Protein AF-A0A7S3HD96-F1 (afdb_monomer_lite)

Foldseek 3Di:
DFKDFAPAQKKKKAFQDWDFPAWWKWWWAFAQDQGQQETDDTDDDDHGDIDMDGSRTIIDIDDTPDTDTDIDMDGHYDPVVCPDCCNVPNHHAAHQDDGDLRSDGLQADQANVVRDDQPPPSCVSHRVHCPPPPPRYHPPDDGSDPDDDPDD

InterPro domains:
  IPR005123 Oxoglutarate/iron-dependent dioxygenase domain [PS51471] (1-78)

Sequence (152 aa):
MDMHTDDSDVTFNLCLGLEFTSAGLQFCGHMGAPNHRKHTLTYQHVKGSCVVHLGRKRHGADDISSGERLNLILWNHSSAYRQSDECTDPEYVAEEGPPDSVCVSYTHDRDYGHFKDYPKGKEHFRGRGWCPRRSFEYAEFKPDCDKEQPPV

Structure (mmCIF, N/CA/C/O backbone):
data_AF-A0A7S3HD96-F1
#
_entry.id   AF-A0A7S3HD96-F1
#
loop_
_atom_site.group_PDB
_atom_site.id
_atom_site.type_symbol
_atom_site.label_atom_id
_atom_site.label_alt_id
_atom_site.label_comp_id
_atom_site.label_asym_id
_atom_site.label_entity_id
_atom_site.label_seq_id
_atom_site.pdbx_PDB_ins_code
_atom_site.Cartn_x
_atom_site.Cartn_y
_atom_site.Cartn_z
_atom_site.occupancy
_atom_site.B_iso_or_equiv
_atom_site.auth_seq_id
_atom_site.auth_comp_id
_atom_site.auth_asym_id
_atom_site.auth_atom_id
_atom_site.pdbx_PDB_model_num
ATOM 1 N N . MET A 1 1 ? -4.187 7.690 4.812 1.00 87.00 1 MET A N 1
ATOM 2 C CA . MET A 1 1 ? -2.734 7.360 4.831 1.00 87.00 1 MET A CA 1
ATOM 3 C C . MET A 1 1 ? -2.348 6.974 3.419 1.00 87.00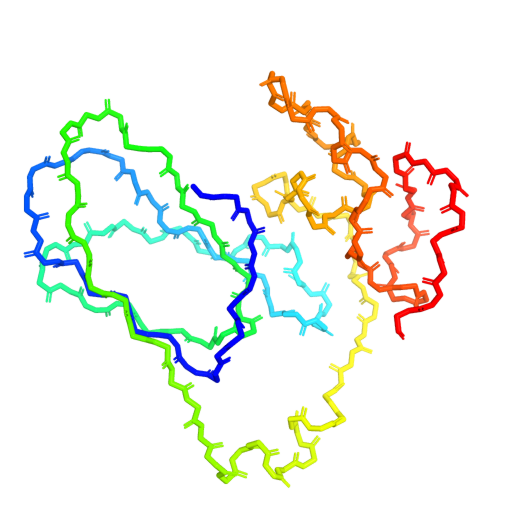 1 MET A C 1
ATOM 5 O O . MET A 1 1 ? -3.098 6.213 2.821 1.00 87.00 1 MET A O 1
ATOM 9 N N . ASP A 1 2 ? -1.258 7.528 2.885 1.00 95.12 2 ASP A N 1
ATOM 10 C CA . ASP A 1 2 ? -0.865 7.298 1.486 1.00 95.12 2 ASP A CA 1
ATOM 11 C C . ASP A 1 2 ? -0.509 5.824 1.215 1.00 95.12 2 ASP A C 1
ATOM 13 O O . ASP A 1 2 ? -0.237 5.072 2.153 1.00 95.12 2 ASP A O 1
ATOM 17 N N . MET A 1 3 ? -0.521 5.404 -0.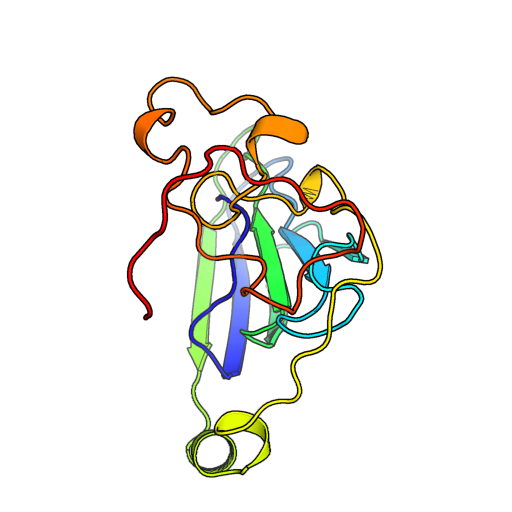051 1.00 97.69 3 MET A N 1
ATOM 18 C CA . MET A 1 3 ? -0.172 4.037 -0.448 1.00 97.69 3 MET A CA 1
ATOM 19 C C . MET A 1 3 ? 1.278 3.690 -0.076 1.00 97.69 3 MET A C 1
ATOM 21 O O . MET A 1 3 ? 2.212 4.440 -0.361 1.00 97.69 3 MET A O 1
ATOM 25 N N . HIS A 1 4 ? 1.483 2.545 0.566 1.00 97.81 4 HIS A N 1
ATOM 26 C CA . HIS A 1 4 ? 2.793 2.105 1.047 1.00 97.81 4 HIS A CA 1
ATOM 27 C C . HIS A 1 4 ? 2.830 0.589 1.265 1.00 97.81 4 HIS A C 1
ATOM 29 O O . HIS A 1 4 ? 1.848 -0.120 1.060 1.00 97.81 4 HIS A O 1
ATOM 35 N N . THR A 1 5 ? 3.989 0.094 1.674 1.00 97.44 5 THR A N 1
ATOM 36 C CA . THR A 1 5 ? 4.189 -1.243 2.241 1.00 97.44 5 THR A CA 1
ATOM 37 C C . THR A 1 5 ? 4.795 -1.082 3.623 1.00 97.44 5 THR A C 1
ATOM 39 O O . THR A 1 5 ? 5.506 -0.104 3.865 1.00 97.44 5 THR A O 1
ATOM 42 N N . ASP A 1 6 ? 4.563 -2.042 4.505 1.00 97.38 6 ASP A N 1
ATOM 43 C CA . ASP A 1 6 ? 5.202 -2.045 5.816 1.00 97.38 6 ASP A CA 1
ATOM 44 C C . ASP A 1 6 ? 6.606 -2.650 5.734 1.00 97.38 6 ASP A C 1
ATOM 46 O O . ASP A 1 6 ? 6.834 -3.605 4.987 1.00 97.38 6 ASP A O 1
ATOM 50 N N . ASP A 1 7 ? 7.527 -2.172 6.574 1.00 95.19 7 ASP A N 1
ATOM 51 C CA . ASP A 1 7 ? 8.723 -2.944 6.937 1.00 95.19 7 ASP A CA 1
ATOM 52 C C . ASP A 1 7 ? 8.354 -3.973 8.016 1.00 95.19 7 ASP A C 1
ATOM 54 O O . ASP A 1 7 ? 8.703 -3.872 9.195 1.00 95.19 7 ASP A O 1
ATOM 58 N N . SER A 1 8 ? 7.564 -4.959 7.608 1.00 97.56 8 SER A N 1
ATOM 59 C CA . SER A 1 8 ? 7.158 -6.091 8.428 1.00 97.56 8 SER A CA 1
ATOM 60 C C . SER A 1 8 ? 7.086 -7.349 7.573 1.00 97.56 8 SER A C 1
ATOM 62 O O . SER A 1 8 ? 6.995 -7.286 6.345 1.00 97.56 8 SER A O 1
ATOM 64 N N . ASP A 1 9 ? 7.105 -8.509 8.217 1.00 97.62 9 ASP A N 1
ATOM 65 C CA . ASP A 1 9 ? 6.840 -9.760 7.509 1.00 97.62 9 ASP A CA 1
ATOM 66 C C . ASP A 1 9 ? 5.326 -10.003 7.507 1.00 97.62 9 ASP A C 1
ATOM 68 O O . ASP A 1 9 ? 4.725 -10.287 6.469 1.00 97.62 9 ASP A O 1
ATOM 72 N N . VAL A 1 10 ? 4.691 -9.773 8.663 1.00 98.06 10 VAL A N 1
ATOM 73 C CA . VAL A 1 10 ? 3.236 -9.801 8.844 1.00 98.06 10 VAL A CA 1
ATOM 74 C C . VAL A 1 10 ? 2.784 -8.595 9.668 1.00 98.06 10 VAL A C 1
ATOM 76 O O . VAL A 1 10 ? 3.331 -8.310 10.739 1.00 98.06 10 VAL A O 1
ATOM 79 N N . THR A 1 11 ? 1.733 -7.932 9.199 1.00 98.62 11 THR A N 1
ATOM 80 C CA . THR A 1 11 ? 1.031 -6.858 9.902 1.00 98.62 11 THR A CA 1
ATOM 81 C C . THR A 1 11 ? -0.338 -7.343 10.361 1.00 98.62 11 THR A C 1
ATOM 83 O O . THR A 1 11 ? -1.094 -7.952 9.601 1.00 98.62 11 THR A O 1
ATOM 86 N N . PHE A 1 12 ? -0.662 -7.046 11.617 1.00 98.62 12 PHE A N 1
ATOM 87 C CA . PHE A 1 12 ? -1.981 -7.240 12.208 1.00 98.62 12 PHE A CA 1
ATOM 88 C C . PHE A 1 12 ? -2.599 -5.867 12.443 1.00 98.62 12 PHE A C 1
ATOM 90 O O . PHE A 1 12 ? -2.010 -5.041 13.135 1.00 98.62 12 PHE A O 1
ATOM 97 N N . ASN A 1 13 ? -3.785 -5.626 11.896 1.00 98.00 13 ASN A N 1
ATOM 98 C CA . ASN A 1 13 ? -4.509 -4.368 12.020 1.00 98.00 13 ASN A CA 1
ATOM 99 C C . ASN A 1 13 ? -5.893 -4.637 12.622 1.00 98.00 13 ASN A C 1
ATOM 101 O O . ASN A 1 13 ? -6.817 -5.081 11.936 1.00 98.00 13 ASN A O 1
ATOM 105 N N . LEU A 1 14 ? -6.011 -4.408 13.928 1.00 98.12 14 LEU A N 1
ATOM 106 C CA . LEU A 1 14 ? -7.209 -4.680 14.712 1.00 98.12 14 LEU A CA 1
ATOM 107 C C . LEU A 1 14 ? -8.043 -3.411 14.828 1.00 98.12 14 LEU A C 1
ATOM 109 O O . LEU A 1 14 ? -7.560 -2.407 15.345 1.00 98.12 14 LEU A O 1
ATOM 113 N N . CYS A 1 15 ? -9.310 -3.465 14.426 1.00 97.62 15 CYS A N 1
ATOM 114 C CA . CYS A 1 15 ? -10.247 -2.375 14.672 1.00 97.62 15 CYS A CA 1
ATOM 115 C C . CYS A 1 15 ? -10.828 -2.503 16.084 1.00 97.62 15 CYS A C 1
ATOM 117 O O . CYS A 1 15 ? -11.686 -3.350 16.332 1.00 97.62 15 CYS A O 1
ATOM 119 N N . LEU A 1 16 ? -10.355 -1.678 17.020 1.00 97.38 16 LEU A N 1
ATOM 120 C CA . LEU A 1 16 ? -10.765 -1.737 18.425 1.00 97.38 16 LEU A CA 1
ATOM 121 C C . LEU A 1 16 ? -12.145 -1.113 18.667 1.00 97.38 16 LEU A C 1
ATOM 123 O O . LEU A 1 16 ? -12.847 -1.552 19.574 1.00 97.38 16 LEU A O 1
ATOM 127 N N . GLY A 1 17 ? -12.556 -0.116 17.876 1.00 92.88 17 GLY A N 1
ATOM 128 C CA . GLY A 1 17 ? -13.884 0.483 18.017 1.00 92.88 17 GLY A CA 1
ATOM 129 C C . GLY A 1 17 ? -13.974 1.958 17.633 1.00 92.88 17 GLY A C 1
ATOM 130 O O . GLY A 1 17 ? -13.355 2.386 16.658 1.00 92.88 17 GLY A O 1
ATOM 131 N N . LEU A 1 18 ? -14.749 2.696 18.445 1.00 94.50 18 LEU A N 1
ATOM 132 C CA . LEU A 1 18 ? -15.298 4.045 18.206 1.00 94.50 18 LEU A CA 1
ATOM 133 C C . LEU A 1 18 ? -16.337 4.088 17.076 1.00 94.50 18 LEU A C 1
ATOM 135 O O . LEU A 1 18 ? -16.641 3.059 16.485 1.00 94.50 18 LEU A O 1
ATOM 139 N N . GLU A 1 19 ? -16.953 5.244 16.833 1.00 95.12 19 GLU A N 1
ATOM 140 C CA . GLU A 1 19 ? -17.938 5.433 15.763 1.00 95.12 19 GLU A CA 1
ATOM 141 C C . GLU A 1 19 ? -17.305 6.183 14.596 1.00 95.12 19 GLU A C 1
ATOM 143 O O . GLU A 1 19 ? -16.807 7.291 14.781 1.00 95.12 19 GLU A O 1
ATOM 148 N N . PHE A 1 20 ? -17.348 5.598 13.399 1.00 95.38 20 PHE A N 1
ATOM 149 C CA . PHE A 1 20 ? -16.789 6.196 12.190 1.00 95.38 20 PHE A CA 1
ATOM 150 C C . PHE A 1 20 ? -17.550 5.768 10.935 1.00 95.38 20 PHE A C 1
ATOM 152 O O . PHE A 1 20 ? -18.239 4.746 10.920 1.00 95.38 20 PHE A O 1
ATOM 159 N N . THR A 1 21 ? -17.392 6.544 9.865 1.00 93.25 21 THR A N 1
ATOM 160 C CA . THR A 1 21 ? -17.847 6.189 8.515 1.00 93.25 21 THR A CA 1
ATOM 161 C C . THR A 1 21 ? -16.697 6.267 7.513 1.00 93.25 21 THR A C 1
ATOM 163 O O . THR A 1 21 ? -15.721 6.994 7.723 1.00 93.25 21 THR A O 1
ATOM 166 N N . SER A 1 22 ? -16.817 5.520 6.413 1.00 89.94 22 SER A N 1
ATOM 167 C CA . SER A 1 22 ? -15.740 5.306 5.434 1.00 89.94 22 SER A CA 1
ATOM 168 C C . SER A 1 22 ? -14.517 4.625 6.071 1.00 89.94 22 SER A C 1
ATOM 170 O O . SER A 1 22 ? -14.689 3.686 6.849 1.00 89.94 22 SER A O 1
ATOM 172 N N . ALA A 1 23 ? -13.296 5.076 5.761 1.00 90.31 23 ALA A N 1
ATOM 173 C CA . ALA A 1 23 ? -12.048 4.500 6.263 1.00 90.31 23 ALA A CA 1
ATOM 174 C C . ALA A 1 23 ? -11.715 3.101 5.708 1.00 90.31 23 ALA A C 1
ATOM 176 O O . ALA A 1 23 ? -11.213 2.246 6.440 1.00 90.31 23 ALA A O 1
ATOM 177 N N . GLY A 1 24 ? -11.972 2.862 4.421 1.00 95.19 24 GLY A N 1
ATOM 178 C CA . GLY A 1 24 ? -11.586 1.630 3.737 1.00 95.19 24 GLY A CA 1
ATOM 179 C C . GLY A 1 24 ? -10.070 1.402 3.745 1.00 95.19 24 GLY A C 1
ATOM 180 O O . GLY A 1 24 ? -9.283 2.312 3.481 1.00 95.19 24 GLY A O 1
ATOM 181 N N . LEU A 1 25 ? -9.659 0.169 4.035 1.00 97.25 25 LEU A N 1
ATOM 182 C CA . LEU A 1 25 ? -8.288 -0.307 3.878 1.00 97.25 25 LEU A CA 1
ATOM 183 C C . LEU A 1 25 ? -8.140 -0.883 2.468 1.00 97.25 25 LEU A C 1
ATOM 185 O O . LEU A 1 25 ? -8.667 -1.957 2.167 1.00 97.25 25 LEU A O 1
ATOM 189 N N . GLN A 1 26 ? -7.476 -0.142 1.587 1.00 98.19 26 GLN A N 1
ATOM 190 C CA . GLN A 1 26 ? -7.244 -0.554 0.206 1.00 98.19 26 GLN A CA 1
ATOM 191 C C . GLN A 1 26 ? -5.991 -1.411 0.122 1.00 98.19 26 GLN A C 1
ATOM 193 O O . GLN A 1 26 ? -4.960 -1.052 0.679 1.00 98.19 26 GLN A O 1
ATOM 198 N N . PHE A 1 27 ? -6.068 -2.495 -0.635 1.00 98.50 27 PHE A N 1
ATOM 199 C CA . PHE A 1 27 ? -4.975 -3.413 -0.902 1.00 98.50 27 PHE A CA 1
ATOM 200 C C . PHE A 1 27 ? -4.698 -3.498 -2.397 1.00 98.50 27 PHE A C 1
ATOM 202 O O . PHE A 1 27 ? -5.603 -3.735 -3.203 1.00 98.50 27 PHE A O 1
ATOM 209 N N . CYS A 1 28 ? -3.423 -3.403 -2.744 1.00 98.50 28 CYS A N 1
ATOM 210 C CA . CYS A 1 28 ? -2.901 -3.597 -4.089 1.00 98.50 28 CYS A CA 1
ATOM 211 C C . CYS A 1 28 ? -2.034 -4.866 -4.146 1.00 98.50 28 CYS A C 1
ATOM 213 O O . CYS A 1 28 ? -2.045 -5.679 -3.216 1.00 98.50 28 CYS A O 1
ATOM 215 N N . GLY A 1 29 ? -1.320 -5.105 -5.243 1.00 97.88 29 GLY A N 1
ATOM 216 C CA . GLY A 1 29 ? -0.397 -6.232 -5.358 1.00 97.88 29 GLY A CA 1
ATOM 217 C C . GLY A 1 29 ? 0.746 -6.224 -4.337 1.00 97.88 29 GLY A C 1
ATOM 218 O O . GLY A 1 29 ? 0.894 -5.337 -3.491 1.00 97.88 29 GLY A O 1
ATOM 219 N N . HIS A 1 30 ? 1.559 -7.273 -4.399 1.00 95.88 30 HIS A N 1
ATOM 220 C CA . HIS A 1 30 ? 2.751 -7.391 -3.564 1.00 95.88 30 HIS A CA 1
ATOM 221 C C . HIS A 1 30 ? 3.921 -6.648 -4.204 1.00 95.88 30 HIS A C 1
ATOM 223 O O . HIS A 1 30 ? 4.056 -6.639 -5.427 1.00 95.88 30 HIS A O 1
ATOM 229 N N . MET A 1 31 ? 4.790 -6.055 -3.388 1.00 94.62 31 MET A N 1
ATOM 230 C CA . MET A 1 31 ? 6.023 -5.455 -3.894 1.00 94.62 31 MET A CA 1
ATOM 231 C C . MET A 1 31 ? 6.859 -6.488 -4.653 1.00 94.62 31 MET A C 1
ATOM 233 O O . MET A 1 31 ? 7.170 -7.549 -4.106 1.00 94.62 31 MET A O 1
ATOM 237 N N . GLY A 1 32 ? 7.234 -6.150 -5.888 1.00 93.12 32 GLY A N 1
ATOM 238 C CA . GLY A 1 32 ? 8.023 -7.004 -6.778 1.00 93.12 32 GLY A CA 1
ATOM 239 C C . GLY A 1 32 ? 7.207 -7.991 -7.613 1.00 93.12 32 GLY A C 1
ATOM 240 O O . GLY A 1 32 ? 7.792 -8.664 -8.449 1.00 93.12 32 GLY A O 1
ATOM 241 N N . ALA A 1 33 ? 5.885 -8.075 -7.434 1.00 96.38 33 ALA A N 1
ATOM 242 C CA . ALA A 1 33 ? 5.013 -8.888 -8.284 1.00 96.38 33 ALA A CA 1
ATOM 243 C C . ALA A 1 33 ? 4.558 -8.112 -9.540 1.00 96.38 33 ALA A C 1
ATOM 245 O O . ALA A 1 33 ? 4.458 -6.883 -9.478 1.00 96.38 33 ALA A O 1
ATOM 246 N N . PRO A 1 34 ? 4.161 -8.789 -10.640 1.00 97.19 34 PRO A N 1
ATOM 247 C CA . PRO A 1 34 ? 3.697 -8.112 -11.860 1.00 97.19 34 PRO A CA 1
ATOM 248 C C . PRO A 1 34 ? 2.516 -7.166 -11.616 1.00 97.19 34 PRO A C 1
ATOM 250 O O . PRO A 1 34 ? 2.398 -6.118 -12.244 1.00 97.19 34 PRO A O 1
ATOM 253 N N . ASN A 1 35 ? 1.657 -7.518 -10.658 1.00 97.38 35 ASN A N 1
ATOM 254 C CA . ASN A 1 35 ? 0.458 -6.771 -10.298 1.00 97.38 35 ASN A CA 1
ATOM 255 C C . ASN A 1 35 ? 0.666 -5.806 -9.113 1.00 97.38 35 ASN A C 1
ATOM 257 O O . ASN A 1 35 ? -0.316 -5.380 -8.506 1.00 97.38 35 ASN A O 1
ATOM 261 N N . HIS A 1 36 ? 1.912 -5.472 -8.747 1.00 97.00 36 HIS A N 1
ATOM 262 C CA . HIS A 1 36 ? 2.273 -4.693 -7.550 1.00 97.00 36 HIS A CA 1
ATOM 263 C C . HIS A 1 36 ? 1.378 -3.468 -7.299 1.00 97.00 36 HIS A C 1
ATOM 265 O O . HIS A 1 36 ? 0.910 -3.258 -6.177 1.00 97.00 36 HIS A O 1
ATOM 271 N N . ARG A 1 37 ? 1.089 -2.679 -8.339 1.00 97.88 37 ARG A N 1
ATOM 272 C CA . ARG A 1 37 ? 0.256 -1.468 -8.244 1.00 97.88 37 ARG A CA 1
ATOM 273 C C . ARG A 1 37 ? -1.128 -1.621 -8.881 1.00 97.88 37 ARG A C 1
ATOM 275 O O . ARG A 1 37 ? -1.722 -0.639 -9.318 1.00 97.88 37 ARG A O 1
ATOM 282 N N . LYS A 1 38 ? -1.657 -2.845 -8.902 1.00 98.44 38 LYS A N 1
ATOM 283 C CA . LYS A 1 38 ? -3.048 -3.150 -9.257 1.00 98.44 38 LYS A CA 1
ATOM 284 C C . LYS A 1 38 ? -3.892 -3.324 -8.009 1.00 98.44 38 LYS A C 1
ATOM 286 O O . LYS A 1 38 ? -3.457 -3.980 -7.061 1.00 98.44 38 LYS A O 1
ATOM 291 N N . HIS A 1 39 ? -5.080 -2.736 -7.999 1.00 98.44 39 HIS A N 1
ATOM 292 C CA . HIS A 1 39 ? -6.032 -2.852 -6.903 1.00 98.44 39 HIS A CA 1
ATOM 293 C C . HIS A 1 39 ? -6.547 -4.285 -6.817 1.00 98.44 39 HIS A C 1
ATOM 295 O O . HIS A 1 39 ? -6.786 -4.943 -7.825 1.00 98.44 39 HIS A O 1
ATOM 301 N N . THR A 1 40 ? -6.691 -4.785 -5.593 1.00 97.75 40 THR A N 1
ATOM 302 C CA . THR A 1 40 ? -7.140 -6.163 -5.352 1.00 97.75 40 THR A CA 1
ATOM 303 C C . THR A 1 40 ? -8.350 -6.230 -4.436 1.00 97.75 40 THR A C 1
ATOM 305 O O . THR A 1 40 ? -9.241 -7.045 -4.656 1.00 97.75 40 THR A O 1
ATOM 308 N N . LEU A 1 41 ? -8.398 -5.394 -3.398 1.00 97.56 41 LEU A N 1
ATOM 309 C CA . LEU A 1 41 ? -9.469 -5.416 -2.410 1.00 97.56 41 LEU A CA 1
ATOM 310 C C . LEU A 1 41 ? -9.557 -4.066 -1.706 1.00 97.56 41 LEU A C 1
ATOM 312 O O . LEU A 1 41 ? -8.538 -3.460 -1.396 1.00 97.56 41 LEU A O 1
ATOM 316 N N . THR A 1 42 ? -10.769 -3.634 -1.375 1.00 97.88 42 THR A N 1
ATOM 317 C CA . THR A 1 42 ? -10.984 -2.611 -0.347 1.00 97.88 42 THR A CA 1
ATOM 318 C C . THR A 1 42 ? -11.764 -3.246 0.791 1.00 97.88 42 THR A C 1
ATOM 320 O O . THR A 1 42 ? -12.909 -3.657 0.612 1.00 97.88 42 THR A O 1
ATOM 323 N N . TYR A 1 43 ? -11.134 -3.348 1.956 1.00 97.25 43 TYR A N 1
ATOM 324 C CA . TYR A 1 43 ? -11.751 -3.883 3.159 1.00 97.25 43 TYR A CA 1
ATOM 325 C C . TYR A 1 43 ? -12.355 -2.754 3.992 1.00 97.25 43 TYR A C 1
ATOM 327 O O . TYR A 1 43 ? -11.679 -1.779 4.316 1.00 97.25 43 TYR A O 1
ATOM 335 N N . GLN A 1 44 ? -13.622 -2.898 4.370 1.00 95.69 44 GLN A N 1
ATOM 336 C CA . GLN A 1 44 ? -14.271 -1.978 5.297 1.00 95.69 44 GLN A CA 1
ATOM 337 C C . GLN A 1 44 ? -14.049 -2.459 6.727 1.00 95.69 44 GLN A C 1
ATOM 339 O O . GLN A 1 44 ? -14.362 -3.605 7.048 1.00 95.69 44 GLN A O 1
ATOM 344 N N . HIS A 1 45 ? -13.497 -1.595 7.581 1.00 95.19 45 HIS A N 1
ATOM 345 C CA . HIS A 1 45 ? -13.188 -1.974 8.955 1.00 95.19 45 HIS A CA 1
ATOM 346 C C . HIS A 1 45 ? -14.441 -2.363 9.737 1.00 95.19 45 HIS A C 1
ATOM 348 O O . HIS A 1 45 ? -15.411 -1.610 9.812 1.00 95.19 45 HIS A O 1
ATOM 354 N N . VAL A 1 46 ? -14.370 -3.526 10.381 1.00 94.94 46 VAL A N 1
ATOM 355 C CA . VAL A 1 46 ? -15.399 -4.030 11.289 1.00 94.94 46 VAL A CA 1
ATOM 356 C C . VAL A 1 46 ? -14.834 -4.049 12.705 1.00 94.94 46 VAL A C 1
ATOM 358 O O . VAL A 1 46 ? -13.776 -4.633 12.948 1.00 94.94 4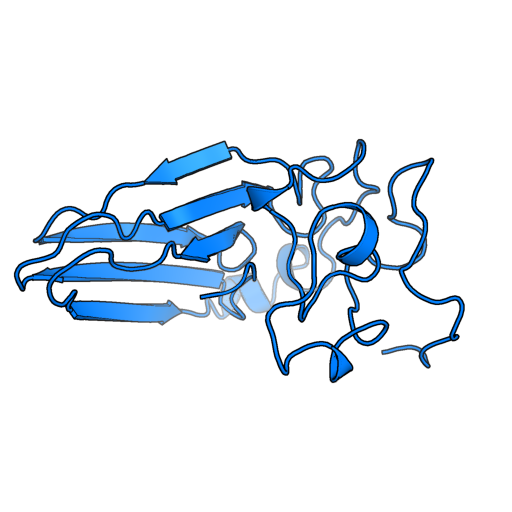6 VAL A O 1
ATOM 361 N N . LYS A 1 47 ? -15.537 -3.421 13.652 1.00 95.25 47 LYS A N 1
ATOM 362 C CA . LYS A 1 47 ? -15.137 -3.391 15.069 1.00 95.25 47 LYS A CA 1
ATOM 363 C C . LYS A 1 47 ? -14.964 -4.814 15.606 1.00 95.25 47 LYS A C 1
ATOM 365 O O . LYS A 1 47 ? -15.782 -5.688 15.329 1.00 95.25 47 LYS A O 1
ATOM 370 N N . GLY A 1 48 ? -13.896 -5.041 16.361 1.00 96.50 48 GLY A N 1
ATOM 371 C CA . GLY A 1 48 ? -13.516 -6.353 16.886 1.00 96.50 48 GLY A CA 1
ATOM 372 C C . GLY A 1 48 ? -12.839 -7.280 15.872 1.00 96.50 48 GLY A C 1
ATOM 373 O O . GLY A 1 48 ? -12.452 -8.384 16.244 1.00 96.50 48 GLY A O 1
ATOM 374 N N . SER A 1 49 ? -12.669 -6.861 14.613 1.00 97.19 49 SER A N 1
ATOM 375 C CA . SER A 1 49 ? -12.001 -7.670 13.586 1.00 97.19 49 SER A CA 1
ATOM 376 C C . SER A 1 49 ? -10.528 -7.300 13.431 1.00 97.19 49 SER A C 1
ATOM 378 O O . SER A 1 49 ? -10.145 -6.132 13.541 1.00 97.19 49 SER A O 1
ATOM 380 N N . CYS A 1 50 ? -9.713 -8.311 13.130 1.00 98.25 50 CYS A N 1
ATOM 381 C CA . CYS A 1 50 ? -8.304 -8.172 12.786 1.00 98.25 50 CYS A CA 1
ATOM 382 C C . CYS A 1 50 ? -8.101 -8.470 11.301 1.00 98.25 50 CYS A C 1
ATOM 384 O O . CYS A 1 50 ? -8.428 -9.565 10.844 1.00 98.25 50 CYS A O 1
ATOM 386 N N . VAL A 1 51 ? -7.527 -7.521 10.565 1.00 98.12 51 VAL A N 1
ATOM 387 C CA . VAL A 1 51 ? -6.990 -7.781 9.229 1.00 98.12 51 VAL A CA 1
ATOM 388 C C . VAL A 1 51 ? -5.536 -8.195 9.376 1.00 98.12 51 VAL A C 1
ATOM 390 O O . VAL A 1 51 ? -4.749 -7.478 9.990 1.00 98.12 51 VAL A O 1
ATOM 393 N N . VAL A 1 52 ? -5.181 -9.337 8.796 1.00 98.44 52 VAL A N 1
ATOM 394 C CA . VAL A 1 52 ? -3.803 -9.830 8.754 1.00 98.44 52 VAL A CA 1
ATOM 395 C C . VAL A 1 52 ? -3.329 -9.798 7.310 1.00 98.44 52 VAL A C 1
ATOM 397 O O . VAL A 1 52 ? -4.004 -10.330 6.429 1.00 98.44 52 VAL A O 1
ATOM 400 N N . HIS A 1 53 ? -2.184 -9.173 7.057 1.00 98.19 53 HIS A N 1
ATOM 401 C CA . HIS A 1 53 ? -1.582 -9.132 5.726 1.00 98.19 53 HIS A CA 1
ATOM 402 C C . HIS A 1 53 ? -0.057 -9.179 5.797 1.00 98.19 53 HIS A C 1
ATOM 404 O O . HIS A 1 53 ? 0.546 -8.843 6.813 1.00 98.19 53 HIS A O 1
ATOM 410 N N . LEU A 1 54 ? 0.573 -9.593 4.698 1.00 97.44 54 LEU A N 1
ATOM 411 C CA . LEU A 1 54 ? 2.027 -9.519 4.551 1.00 97.44 54 LEU A CA 1
ATOM 412 C C . LEU A 1 54 ? 2.470 -8.051 4.531 1.00 97.44 54 LEU A C 1
ATOM 414 O O . LEU A 1 54 ? 1.783 -7.226 3.922 1.00 97.44 54 LEU A O 1
ATOM 418 N N . GLY A 1 55 ? 3.626 -7.722 5.111 1.00 97.31 55 GLY A N 1
ATOM 419 C CA . GLY A 1 55 ? 4.127 -6.338 5.074 1.00 97.31 55 GLY A CA 1
ATOM 420 C C . GLY A 1 55 ? 4.454 -5.861 3.655 1.00 97.31 55 GLY A C 1
ATOM 421 O O . GLY A 1 55 ? 4.171 -4.723 3.286 1.00 97.31 55 GLY A O 1
ATOM 422 N N . ARG A 1 56 ? 4.882 -6.791 2.787 1.00 95.81 56 ARG A N 1
ATOM 423 C CA . ARG A 1 56 ? 5.072 -6.566 1.339 1.00 95.81 56 ARG A CA 1
ATOM 424 C C . ARG A 1 56 ? 3.772 -6.314 0.562 1.00 95.81 56 ARG A C 1
ATOM 426 O O . ARG A 1 56 ? 3.840 -6.019 -0.632 1.00 95.81 56 ARG A O 1
ATOM 433 N N . LYS A 1 57 ? 2.589 -6.482 1.167 1.00 97.50 57 LYS A N 1
ATOM 434 C CA . LYS A 1 57 ? 1.306 -6.168 0.523 1.00 97.50 57 LYS A CA 1
ATOM 435 C C . LYS A 1 57 ? 1.132 -4.651 0.510 1.00 97.50 57 LYS A C 1
ATOM 437 O O . LYS A 1 57 ? 1.018 -4.028 1.567 1.00 97.50 57 LYS A O 1
ATOM 442 N N . ARG A 1 58 ? 1.093 -4.057 -0.684 1.00 98.25 58 ARG A N 1
ATOM 443 C CA . ARG A 1 58 ? 0.881 -2.616 -0.811 1.00 98.25 58 ARG A CA 1
ATOM 444 C C . ARG A 1 58 ? -0.533 -2.264 -0.364 1.00 98.25 58 ARG A C 1
ATOM 446 O O . ARG A 1 58 ? -1.488 -2.936 -0.758 1.00 98.25 58 ARG A O 1
ATOM 453 N N . HIS A 1 59 ? -0.664 -1.238 0.463 1.00 98.56 59 HIS A N 1
ATOM 454 C CA . HIS A 1 59 ? -1.942 -0.829 1.016 1.00 98.56 59 HIS A CA 1
ATOM 455 C C . HIS A 1 59 ? -1.983 0.659 1.372 1.00 98.56 59 HIS A C 1
ATOM 457 O O . HIS A 1 59 ? -0.959 1.334 1.471 1.00 98.56 59 HIS A O 1
ATOM 463 N N . GLY A 1 60 ? -3.196 1.172 1.543 1.00 97.62 60 GLY A N 1
ATOM 464 C CA . GLY A 1 60 ? -3.484 2.556 1.897 1.00 97.62 60 GLY A CA 1
ATOM 465 C C . GLY A 1 60 ? -4.793 2.638 2.673 1.00 97.62 60 GLY A C 1
ATOM 466 O O . GLY A 1 60 ? -5.581 1.691 2.681 1.00 97.62 60 GLY A O 1
ATOM 467 N N . ALA A 1 61 ? -5.021 3.756 3.355 1.00 95.50 61 ALA A N 1
ATOM 468 C CA . ALA A 1 61 ? -6.250 3.965 4.116 1.00 95.50 61 ALA A CA 1
ATOM 469 C C . ALA A 1 61 ? -6.977 5.205 3.609 1.00 95.50 61 ALA A C 1
ATOM 471 O O . ALA A 1 61 ? -6.377 6.287 3.592 1.00 95.50 61 ALA A O 1
ATOM 472 N N . ASP A 1 62 ? -8.255 5.030 3.269 1.00 93.69 62 ASP A N 1
ATOM 473 C CA . ASP A 1 62 ? -9.163 6.115 2.910 1.00 93.69 62 ASP A CA 1
ATOM 474 C C . ASP A 1 62 ? -9.329 7.075 4.081 1.00 93.69 62 ASP A C 1
ATOM 476 O O . ASP A 1 62 ? -9.168 6.709 5.254 1.00 93.69 62 ASP A O 1
ATOM 480 N N . ASP A 1 63 ? -9.720 8.297 3.747 1.00 93.12 63 ASP A N 1
ATOM 481 C CA . ASP A 1 63 ? -10.104 9.278 4.743 1.00 93.12 63 ASP A CA 1
ATOM 482 C C . ASP A 1 63 ? -11.350 8.816 5.517 1.00 93.12 63 ASP A C 1
ATOM 484 O O . ASP A 1 63 ? -12.260 8.154 5.001 1.00 93.12 63 ASP A O 1
ATOM 488 N N . ILE A 1 64 ? -11.382 9.179 6.799 1.00 94.81 64 ILE A N 1
ATOM 489 C CA . ILE A 1 64 ? -12.571 9.040 7.638 1.00 94.81 64 ILE A CA 1
ATOM 490 C C . ILE A 1 64 ? -13.504 10.194 7.274 1.00 94.81 64 ILE A C 1
ATOM 492 O O . ILE A 1 64 ? -13.145 11.358 7.443 1.00 94.81 64 ILE A O 1
ATOM 496 N N . SER A 1 65 ? -14.707 9.886 6.786 1.00 95.62 65 SER A N 1
ATOM 497 C CA . SER A 1 65 ? -15.680 10.925 6.421 1.00 95.62 65 SER A CA 1
ATOM 498 C C . SER A 1 65 ? -16.377 11.533 7.636 1.00 95.62 65 SER A C 1
ATOM 500 O O . SER A 1 65 ? -16.772 12.696 7.602 1.00 95.62 65 SER A O 1
ATOM 502 N N . SER A 1 66 ? -16.543 10.763 8.713 1.00 96.62 66 SER A N 1
ATOM 503 C CA . SER A 1 66 ? -17.055 11.258 9.992 1.00 96.62 66 SER A CA 1
ATOM 504 C C . SER A 1 66 ? -16.628 10.367 11.154 1.00 96.62 66 SER A C 1
ATOM 506 O O . SER A 1 66 ? -16.415 9.167 10.971 1.00 96.62 66 SER A O 1
ATOM 508 N N . GLY A 1 67 ? -16.565 10.958 12.349 1.00 96.12 67 GLY A N 1
ATOM 509 C CA . GLY A 1 67 ? -16.246 10.252 13.587 1.00 96.12 67 GLY A CA 1
ATOM 510 C C . GLY A 1 67 ? -14.758 9.949 13.751 1.00 96.12 67 GLY A C 1
ATOM 511 O O . GLY A 1 67 ? -13.907 10.633 13.185 1.00 96.12 67 GLY A O 1
ATOM 512 N N . GLU A 1 68 ? -14.454 8.929 14.547 1.00 96.38 68 GLU A N 1
ATOM 513 C CA . GLU A 1 68 ? -13.094 8.527 14.902 1.00 96.38 68 GLU A CA 1
ATOM 514 C C . GLU A 1 68 ? -12.971 7.006 14.853 1.00 96.38 68 GLU A C 1
ATOM 516 O O . GLU A 1 68 ? -13.876 6.281 15.262 1.00 96.38 68 GLU A O 1
ATOM 521 N N . ARG A 1 69 ? -11.837 6.510 14.353 1.00 95.88 69 ARG A N 1
ATOM 522 C CA . ARG A 1 69 ? -11.531 5.078 14.285 1.00 95.88 69 ARG A CA 1
ATOM 523 C C . ARG A 1 69 ? -10.329 4.776 15.166 1.00 95.88 69 ARG A C 1
ATOM 525 O O . ARG A 1 69 ? -9.261 5.347 14.954 1.00 95.88 69 ARG A O 1
ATOM 532 N N . LEU A 1 70 ? -10.482 3.830 16.092 1.00 97.00 70 LEU A N 1
ATOM 533 C CA . LEU A 1 70 ? -9.379 3.336 16.915 1.00 97.00 70 LEU A CA 1
ATOM 534 C C . LEU A 1 70 ? -8.903 1.973 16.406 1.00 97.00 70 LEU A C 1
ATOM 536 O O . LEU A 1 70 ? -9.653 0.998 16.475 1.00 97.00 70 LEU A O 1
ATOM 540 N N . ASN A 1 71 ? -7.646 1.896 15.958 1.00 96.56 71 ASN A N 1
ATOM 541 C CA . ASN A 1 71 ? -7.004 0.639 15.570 1.00 96.56 71 ASN A CA 1
ATOM 542 C C . ASN A 1 71 ? -5.747 0.362 16.409 1.00 96.56 71 ASN A C 1
ATOM 544 O O . ASN A 1 71 ? -5.021 1.288 16.767 1.00 96.56 71 ASN A O 1
ATOM 548 N N . LEU A 1 72 ? -5.468 -0.920 16.659 1.00 98.12 72 LEU A N 1
ATOM 549 C CA . LEU A 1 72 ? -4.172 -1.414 17.129 1.00 98.12 72 LEU A CA 1
ATOM 550 C C . LEU A 1 72 ? -3.446 -2.067 15.952 1.00 98.12 72 LEU A C 1
ATOM 552 O O . LEU A 1 72 ? -3.980 -2.993 15.341 1.00 98.12 72 LEU A O 1
ATOM 556 N N . ILE A 1 73 ? -2.234 -1.598 15.655 1.00 98.12 73 ILE A N 1
ATOM 557 C CA . ILE A 1 73 ? -1.390 -2.153 14.594 1.00 98.12 73 ILE A CA 1
ATOM 558 C C . ILE A 1 73 ? -0.172 -2.823 15.229 1.00 98.12 73 ILE A C 1
ATOM 560 O O . ILE A 1 73 ? 0.514 -2.208 16.044 1.00 98.12 73 ILE A O 1
ATOM 564 N N . LEU A 1 74 ? 0.082 -4.081 14.863 1.00 98.50 74 LEU A N 1
ATOM 565 C CA . LEU A 1 74 ? 1.280 -4.820 15.252 1.00 98.50 74 LEU A CA 1
ATOM 566 C C . LEU A 1 74 ? 2.055 -5.229 14.001 1.00 98.50 74 LEU A C 1
ATOM 568 O O . LEU A 1 74 ? 1.546 -5.989 13.174 1.00 98.50 74 LEU A O 1
ATOM 572 N N . TRP A 1 75 ? 3.299 -4.772 13.905 1.00 98.50 75 TRP A N 1
ATOM 573 C CA . TRP A 1 75 ? 4.256 -5.203 12.890 1.00 98.50 75 TRP A CA 1
ATOM 574 C C . TRP A 1 75 ? 5.151 -6.289 13.473 1.00 98.50 75 TRP A C 1
ATOM 576 O O . TRP A 1 75 ? 5.728 -6.111 14.545 1.00 98.50 75 TRP A O 1
ATOM 586 N N . ASN A 1 76 ? 5.246 -7.421 12.782 1.00 98.38 76 ASN A N 1
ATOM 587 C CA . ASN A 1 76 ? 5.961 -8.590 13.275 1.00 98.38 76 ASN A CA 1
ATOM 588 C C . ASN A 1 76 ? 7.047 -8.998 12.288 1.00 98.38 76 ASN A C 1
ATOM 590 O O . ASN A 1 76 ? 6.820 -9.018 11.075 1.00 98.38 76 ASN A O 1
ATOM 594 N N . HIS A 1 77 ? 8.208 -9.360 12.830 1.00 98.19 7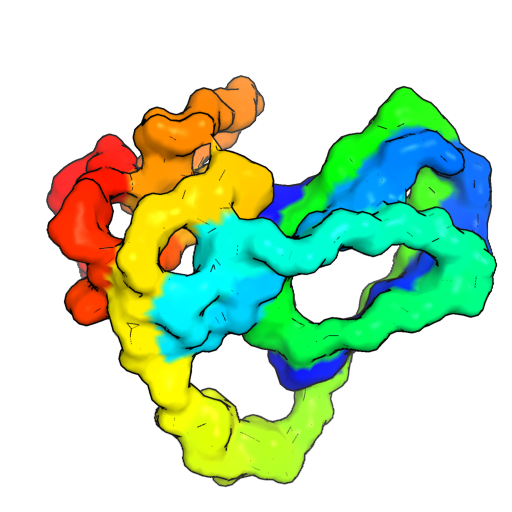7 HIS A N 1
ATOM 595 C CA . HIS A 1 77 ? 9.315 -9.957 12.090 1.00 98.19 77 HIS A CA 1
ATOM 596 C C . HIS A 1 77 ? 9.498 -11.408 12.539 1.00 98.19 77 HIS A C 1
ATOM 598 O O . HIS A 1 77 ? 9.476 -11.713 13.731 1.00 98.19 77 HIS A O 1
ATOM 604 N N . SER A 1 78 ? 9.696 -12.301 11.581 1.00 97.38 78 SER A N 1
ATOM 605 C CA . SER A 1 78 ? 10.058 -13.697 11.769 1.00 97.38 78 SER A CA 1
ATOM 606 C C . SER A 1 78 ? 11.555 -13.845 11.539 1.00 97.38 78 SER A C 1
ATOM 608 O O . SER A 1 78 ? 12.051 -13.669 10.428 1.00 97.38 78 SER A O 1
ATOM 610 N N . SER A 1 79 ? 12.294 -14.213 12.586 1.00 96.69 79 SER A N 1
ATOM 611 C CA . SER A 1 79 ? 13.744 -14.415 12.478 1.00 96.69 79 SER A CA 1
ATOM 612 C C . SER A 1 79 ? 14.109 -15.500 11.463 1.00 96.69 79 SER A C 1
ATOM 614 O O . SER A 1 79 ? 15.104 -15.357 10.766 1.00 96.69 79 SER A O 1
ATOM 616 N N . ALA A 1 80 ? 13.295 -16.556 11.355 1.00 97.06 80 ALA A N 1
ATOM 617 C CA . ALA A 1 80 ? 13.519 -17.631 10.392 1.00 97.06 80 ALA A CA 1
ATOM 618 C C . ALA A 1 80 ? 13.287 -17.164 8.948 1.00 97.06 80 ALA A C 1
ATOM 620 O O . ALA A 1 80 ? 14.088 -17.473 8.073 1.00 97.06 80 ALA A O 1
ATOM 621 N N . TYR A 1 81 ? 12.228 -16.385 8.703 1.00 96.06 81 TYR A N 1
ATOM 622 C CA . TYR A 1 81 ? 11.957 -15.830 7.374 1.00 96.06 81 TYR A CA 1
ATOM 623 C C . TYR A 1 81 ? 13.017 -14.801 6.975 1.00 96.06 81 TYR A C 1
ATOM 625 O O . TYR A 1 81 ? 13.544 -14.864 5.877 1.00 96.06 81 TYR A O 1
ATOM 633 N N . ARG A 1 82 ? 13.430 -13.906 7.879 1.00 95.75 82 ARG A N 1
ATOM 634 C CA . ARG A 1 82 ? 14.463 -12.901 7.563 1.00 95.75 82 ARG A CA 1
ATOM 635 C C . ARG A 1 82 ? 15.861 -13.476 7.316 1.00 95.75 82 ARG A C 1
ATOM 637 O O . ARG A 1 82 ? 16.733 -12.754 6.845 1.00 95.75 82 ARG A O 1
ATOM 644 N N . GLN A 1 83 ? 16.076 -14.752 7.632 1.00 96.62 83 GLN A N 1
ATOM 645 C CA . GLN A 1 83 ? 17.294 -15.497 7.303 1.00 96.62 83 GLN A CA 1
ATOM 646 C C . GLN A 1 83 ? 17.148 -16.357 6.040 1.00 96.62 83 GLN A C 1
ATOM 648 O O . GLN A 1 83 ? 18.125 -16.979 5.633 1.00 96.62 83 GLN A O 1
ATOM 653 N N . SER A 1 84 ? 15.954 -16.435 5.445 1.00 96.25 84 SER A N 1
ATOM 654 C CA . SER A 1 84 ? 15.722 -17.222 4.238 1.00 96.25 84 SER A CA 1
ATOM 655 C C . SER A 1 84 ? 16.072 -16.437 2.977 1.00 96.25 84 SER A C 1
ATOM 657 O O . SER A 1 84 ? 15.986 -15.207 2.941 1.00 96.25 84 SER A O 1
ATOM 659 N N . ASP A 1 85 ? 16.390 -17.174 1.915 1.00 94.81 85 ASP A N 1
ATOM 660 C CA . ASP A 1 85 ? 16.632 -16.607 0.585 1.00 94.81 85 ASP A CA 1
ATOM 661 C C . ASP A 1 85 ? 15.401 -15.858 0.053 1.00 94.81 85 ASP A C 1
ATOM 663 O O . ASP A 1 85 ? 15.530 -14.835 -0.607 1.00 94.81 85 ASP A O 1
ATOM 667 N N . GLU A 1 86 ? 14.191 -16.299 0.419 1.00 91.38 86 GLU A N 1
ATOM 668 C CA . GLU A 1 86 ? 12.941 -15.628 0.037 1.00 91.38 86 GLU A CA 1
ATOM 669 C C . GLU A 1 86 ? 12.866 -14.178 0.551 1.00 91.38 86 GLU A C 1
ATOM 671 O O . GLU A 1 86 ? 12.256 -13.322 -0.093 1.00 91.38 86 GLU A O 1
ATOM 676 N N . CYS A 1 87 ? 13.481 -13.884 1.702 1.00 92.50 87 CYS A N 1
ATOM 677 C CA . CYS A 1 87 ? 13.529 -12.532 2.249 1.00 92.50 87 CYS A CA 1
ATOM 678 C C . CYS A 1 87 ? 14.747 -11.735 1.765 1.00 92.50 87 CYS A C 1
ATOM 680 O O . CYS A 1 87 ? 14.642 -10.516 1.614 1.00 92.50 87 CYS A O 1
ATOM 682 N N . THR A 1 88 ? 15.902 -12.380 1.583 1.00 92.50 88 THR A N 1
ATOM 683 C CA . THR A 1 88 ? 17.164 -11.693 1.258 1.00 92.50 88 THR A CA 1
ATOM 684 C C . THR A 1 88 ? 17.347 -11.449 -0.237 1.00 92.50 88 THR A C 1
ATOM 686 O O . THR A 1 88 ? 17.934 -10.432 -0.606 1.00 92.50 88 THR A O 1
ATOM 689 N N . ASP A 1 89 ? 16.801 -12.322 -1.082 1.00 92.06 89 ASP A N 1
ATOM 690 C CA . ASP A 1 89 ? 16.800 -12.207 -2.541 1.00 92.06 89 ASP A CA 1
ATOM 691 C C . ASP A 1 89 ? 15.397 -12.503 -3.106 1.00 92.06 89 ASP A C 1
ATOM 693 O O . ASP A 1 89 ? 15.175 -13.501 -3.799 1.00 92.06 89 ASP A O 1
ATOM 697 N N . PRO A 1 90 ? 14.392 -11.670 -2.768 1.00 90.44 90 PRO A N 1
ATOM 698 C CA . PRO A 1 90 ? 13.047 -11.877 -3.265 1.00 90.44 90 PRO A CA 1
ATOM 699 C C . PRO A 1 90 ? 13.005 -11.656 -4.776 1.00 90.44 90 PRO A C 1
ATOM 701 O O . PRO A 1 90 ? 13.519 -10.657 -5.287 1.00 90.44 90 PRO A O 1
ATOM 704 N N . GLU A 1 91 ? 12.276 -12.523 -5.480 1.00 90.56 91 GLU A N 1
ATOM 705 C CA . GLU A 1 91 ? 11.968 -12.293 -6.887 1.00 90.56 91 GLU A CA 1
ATOM 706 C C . GLU A 1 91 ? 11.292 -10.920 -7.054 1.00 90.56 91 GLU A C 1
ATOM 708 O O . GLU A 1 91 ? 10.334 -10.570 -6.349 1.00 90.56 91 GLU A O 1
ATOM 713 N N . TYR A 1 92 ? 11.831 -10.130 -7.979 1.00 94.00 92 TYR A N 1
ATOM 714 C CA . TYR A 1 92 ? 11.300 -8.834 -8.368 1.00 94.00 92 TYR A CA 1
ATOM 715 C C . TYR A 1 92 ? 11.170 -8.840 -9.882 1.00 94.00 92 TYR A C 1
ATOM 717 O O . TYR A 1 92 ? 12.161 -8.999 -10.591 1.00 94.00 92 TYR A O 1
ATOM 725 N N . VAL A 1 93 ? 9.952 -8.676 -10.379 1.00 95.88 93 VAL A N 1
ATOM 726 C CA . VAL A 1 93 ? 9.661 -8.672 -11.812 1.00 95.88 93 VAL A CA 1
ATOM 727 C C . VAL A 1 93 ? 9.072 -7.338 -12.235 1.00 95.88 93 VAL A C 1
ATOM 729 O O . VAL A 1 93 ? 8.584 -6.563 -11.411 1.00 95.88 93 VAL A O 1
ATOM 732 N N . ALA A 1 94 ? 9.165 -7.057 -13.533 1.00 97.06 94 ALA A N 1
ATOM 733 C CA . ALA A 1 94 ? 8.591 -5.849 -14.092 1.00 97.06 94 ALA A CA 1
ATOM 734 C C . ALA A 1 94 ? 7.068 -5.840 -13.919 1.00 97.06 94 ALA A C 1
ATOM 736 O O . ALA A 1 94 ? 6.408 -6.878 -14.025 1.00 97.06 94 ALA A O 1
ATOM 737 N N . GLU A 1 95 ? 6.515 -4.660 -13.656 1.00 97.38 95 GLU A N 1
ATOM 738 C CA . GLU A 1 95 ? 5.067 -4.492 -13.576 1.00 97.38 95 GLU A CA 1
ATOM 739 C C . GLU A 1 95 ? 4.413 -4.751 -14.940 1.00 97.38 95 GLU A C 1
ATOM 741 O O . GLU A 1 95 ? 4.922 -4.342 -15.985 1.00 97.38 95 GLU A O 1
ATOM 746 N N . GLU A 1 96 ? 3.258 -5.416 -14.935 1.00 96.31 96 GLU A N 1
ATOM 747 C CA . GLU A 1 96 ? 2.563 -5.839 -16.160 1.00 96.31 96 GLU A CA 1
ATOM 748 C C . GLU A 1 96 ? 1.989 -4.667 -16.972 1.00 96.31 96 GLU A C 1
ATOM 750 O O . GLU A 1 96 ? 1.688 -4.808 -18.156 1.00 96.31 96 GLU A O 1
ATOM 755 N N . GLY A 1 97 ? 1.817 -3.505 -16.339 1.00 97.31 97 GLY A N 1
ATOM 756 C CA . GLY A 1 97 ? 1.225 -2.325 -16.951 1.00 97.31 97 GLY A CA 1
ATOM 757 C C . GLY A 1 97 ? 1.102 -1.149 -15.978 1.00 97.31 97 GLY A C 1
ATOM 758 O O . GLY A 1 97 ? 1.547 -1.246 -14.832 1.00 97.31 97 GLY A O 1
ATOM 759 N N . PRO A 1 98 ? 0.467 -0.047 -16.416 1.00 98.06 98 PRO A N 1
ATOM 760 C CA . PRO A 1 98 ? 0.290 1.152 -15.599 1.00 98.06 98 PRO A CA 1
ATOM 761 C C . PRO A 1 98 ? -0.449 0.867 -14.280 1.00 98.06 98 PRO A C 1
ATOM 763 O O . PRO A 1 98 ? -1.325 -0.003 -14.259 1.00 98.06 98 PRO A O 1
ATOM 766 N N . PRO A 1 99 ? -0.156 1.585 -13.184 1.00 98.06 99 PRO A N 1
ATOM 767 C CA . PRO A 1 99 ?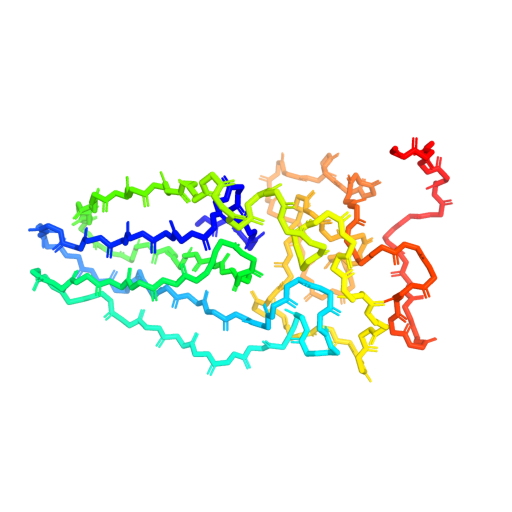 -0.839 1.409 -11.906 1.00 98.06 99 PRO A CA 1
ATOM 768 C C . PRO A 1 99 ? -2.322 1.795 -11.978 1.00 98.06 99 PRO A C 1
ATOM 770 O O . PRO A 1 99 ? -2.721 2.673 -12.744 1.00 98.06 99 PRO A O 1
ATOM 773 N N . ASP A 1 100 ? -3.136 1.201 -11.106 1.00 98.44 100 ASP A N 1
ATOM 774 C CA . ASP A 1 100 ? -4.472 1.735 -10.841 1.00 98.44 100 ASP A CA 1
ATOM 775 C C . ASP A 1 100 ? -4.339 3.002 -9.993 1.00 98.44 100 ASP A C 1
ATOM 777 O O . ASP A 1 100 ? -3.554 3.041 -9.043 1.00 98.44 100 ASP A O 1
ATOM 781 N N . SER A 1 101 ? -5.137 4.037 -10.273 1.00 97.00 101 SER A N 1
ATOM 782 C CA . SER A 1 101 ? -5.003 5.337 -9.599 1.00 97.00 101 SER A CA 1
ATOM 783 C C . SER A 1 101 ? -5.095 5.236 -8.072 1.00 97.00 101 SER A C 1
ATOM 785 O O . SER A 1 101 ? -4.469 6.013 -7.361 1.00 97.00 101 SER A O 1
ATOM 787 N N . VAL A 1 102 ? -5.851 4.282 -7.524 1.00 96.94 102 VAL A N 1
ATOM 788 C CA . VAL A 1 102 ? -5.924 4.062 -6.069 1.00 96.94 102 VAL A CA 1
ATOM 789 C C . VAL A 1 102 ? -4.594 3.577 -5.479 1.00 96.94 102 VAL A C 1
ATOM 791 O O . VAL A 1 102 ? -4.286 3.920 -4.347 1.00 96.94 102 VAL A O 1
ATOM 794 N N . CYS A 1 103 ? -3.781 2.861 -6.258 1.00 98.12 103 CYS A N 1
ATOM 795 C CA . CYS A 1 103 ? -2.531 2.233 -5.836 1.00 98.12 103 CYS A CA 1
ATOM 796 C C . CYS A 1 103 ? -1.293 3.130 -5.958 1.00 98.12 103 CYS A C 1
ATOM 798 O O . CYS A 1 103 ? -0.203 2.695 -5.566 1.00 98.12 103 CYS A O 1
ATOM 800 N N . VAL A 1 104 ? -1.436 4.360 -6.470 1.00 97.69 104 VAL A N 1
ATOM 801 C CA . VAL A 1 104 ? -0.313 5.303 -6.544 1.00 97.69 104 VAL A CA 1
ATOM 802 C C . VAL A 1 104 ? -0.104 6.080 -5.241 1.00 97.69 104 VAL A C 1
ATOM 804 O O . VAL A 1 104 ? -1.062 6.401 -4.540 1.00 97.69 104 VAL A O 1
ATOM 807 N N . SER A 1 105 ? 1.153 6.399 -4.944 1.00 97.50 105 SER A N 1
ATOM 808 C CA . SER A 1 105 ? 1.625 7.113 -3.756 1.00 97.50 105 SER A CA 1
ATOM 809 C C . SER A 1 105 ? 2.413 8.356 -4.141 1.00 97.50 105 SER A C 1
ATOM 811 O O . SER A 1 105 ? 3.386 8.261 -4.890 1.00 97.50 105 SER A O 1
ATOM 813 N N . TYR A 1 106 ? 2.056 9.513 -3.581 1.00 96.62 106 TYR A N 1
ATOM 814 C CA . TYR A 1 106 ? 2.781 10.755 -3.863 1.00 96.62 106 TYR A CA 1
ATOM 815 C C . TYR A 1 106 ? 4.155 10.799 -3.191 1.00 96.62 106 TYR A C 1
ATOM 817 O O . TYR A 1 106 ? 4.988 11.612 -3.589 1.00 96.62 106 TYR A O 1
ATOM 825 N N . THR A 1 107 ? 4.403 9.962 -2.176 1.00 96.25 107 THR A N 1
ATOM 826 C CA . THR A 1 107 ? 5.709 9.862 -1.509 1.00 96.25 107 THR A CA 1
ATOM 827 C C . THR A 1 107 ? 6.621 8.798 -2.107 1.00 96.25 107 THR A C 1
ATOM 829 O O . THR A 1 107 ? 7.839 8.962 -2.055 1.00 96.25 107 THR A O 1
ATOM 832 N N . HIS A 1 108 ? 6.065 7.706 -2.639 1.00 96.56 108 HIS A N 1
ATOM 833 C CA . HIS A 1 108 ? 6.847 6.532 -3.038 1.00 96.56 108 HIS A CA 1
ATOM 834 C C . HIS A 1 108 ? 6.952 6.350 -4.546 1.00 96.56 108 HIS A C 1
ATOM 836 O O . HIS A 1 108 ? 7.968 5.821 -5.000 1.00 96.56 108 HIS A O 1
ATOM 842 N N . ASP A 1 109 ? 5.958 6.784 -5.322 1.00 97.44 109 ASP A N 1
ATOM 843 C CA . ASP A 1 109 ? 5.934 6.503 -6.752 1.00 97.44 109 ASP A CA 1
ATOM 844 C C . ASP A 1 109 ? 6.553 7.633 -7.566 1.00 97.44 109 ASP A C 1
ATOM 846 O O . ASP A 1 109 ? 6.336 8.823 -7.338 1.00 97.44 109 ASP A O 1
ATOM 850 N N . ARG A 1 110 ? 7.370 7.228 -8.531 1.00 96.94 110 ARG A N 1
ATOM 851 C CA . ARG A 1 110 ? 8.120 8.103 -9.423 1.00 96.94 110 ARG A CA 1
ATOM 852 C C . ARG A 1 110 ? 7.248 8.705 -10.514 1.00 96.94 110 ARG A C 1
ATOM 854 O O . ARG A 1 110 ? 7.679 9.692 -11.088 1.00 96.94 110 ARG A O 1
ATOM 861 N N . ASP A 1 111 ? 6.099 8.108 -10.812 1.00 97.00 111 ASP A N 1
ATOM 862 C CA . ASP A 1 111 ? 5.150 8.478 -11.868 1.00 97.00 111 ASP A CA 1
ATOM 863 C C . ASP A 1 111 ? 3.796 8.958 -11.316 1.00 97.00 111 ASP A C 1
ATOM 865 O O . ASP A 1 111 ? 2.815 9.013 -12.056 1.00 97.00 111 ASP A O 1
ATOM 869 N N . TYR A 1 112 ? 3.715 9.294 -10.023 1.00 97.69 112 TYR A N 1
ATOM 870 C CA . TYR A 1 112 ? 2.465 9.681 -9.361 1.00 97.69 112 TYR A CA 1
ATOM 871 C C . TYR A 1 112 ? 1.718 10.800 -10.105 1.00 97.69 112 TYR A C 1
ATOM 873 O O . TYR A 1 112 ? 0.501 10.715 -10.294 1.00 97.69 112 TYR A O 1
ATOM 881 N N . GLY A 1 113 ? 2.445 11.826 -10.555 1.00 96.50 113 GLY A N 1
ATOM 882 C CA . GLY A 1 113 ? 1.905 13.006 -11.228 1.00 96.50 113 GLY A CA 1
ATOM 883 C C . GLY A 1 113 ? 1.239 12.735 -12.578 1.00 96.50 113 GLY A C 1
ATOM 884 O O . GLY A 1 113 ? 0.522 13.606 -13.068 1.00 96.50 113 GLY A O 1
ATOM 885 N N . HIS A 1 114 ? 1.432 11.551 -13.168 1.00 96.38 114 HIS A N 1
ATOM 886 C CA . HIS A 1 114 ? 0.718 11.124 -14.378 1.00 96.38 114 HIS A CA 1
ATOM 887 C C . HIS A 1 114 ? -0.682 10.571 -14.081 1.00 96.38 114 HIS A C 1
ATOM 889 O O . HIS A 1 114 ? -1.519 10.520 -14.979 1.00 96.38 114 HIS A O 1
ATOM 895 N N . PHE A 1 115 ? -0.953 10.178 -12.831 1.00 97.00 115 PHE A N 1
ATOM 896 C CA . PHE A 1 115 ? -2.214 9.540 -12.426 1.00 97.00 115 PHE A CA 1
ATOM 897 C C . PHE A 1 115 ? -3.053 10.396 -11.482 1.00 97.00 115 PHE A C 1
ATOM 899 O O . PHE A 1 115 ? -4.279 10.265 -11.469 1.00 97.00 115 PHE A O 1
ATOM 906 N N . LYS A 1 116 ? -2.414 11.235 -10.660 1.00 96.62 116 LYS A N 1
ATOM 907 C CA . LYS A 1 116 ? -3.080 12.083 -9.670 1.00 96.62 116 LYS A CA 1
ATOM 908 C C . LYS A 1 116 ? -2.350 13.407 -9.481 1.00 96.62 116 LYS A C 1
ATOM 910 O O . LYS A 1 116 ? -1.128 13.493 -9.576 1.00 96.62 116 LYS A O 1
ATOM 915 N N . ASP A 1 117 ? -3.110 14.425 -9.094 1.00 96.62 117 ASP A N 1
ATOM 916 C CA . ASP A 1 117 ? -2.541 15.680 -8.620 1.00 96.62 117 ASP A CA 1
ATOM 917 C C . ASP A 1 117 ? -1.893 15.505 -7.245 1.00 96.62 117 ASP A C 1
ATOM 919 O O . ASP A 1 117 ? -2.368 14.757 -6.381 1.00 96.62 117 ASP A O 1
ATOM 923 N N . TYR A 1 118 ? -0.786 16.213 -7.026 1.00 95.94 118 TYR A N 1
ATOM 924 C CA . TYR A 1 118 ? -0.148 16.255 -5.713 1.00 95.94 118 TYR A CA 1
ATOM 925 C C . TYR A 1 118 ? -1.078 16.952 -4.714 1.00 95.94 118 TYR A C 1
ATOM 927 O O . TYR A 1 118 ? -1.590 18.032 -5.022 1.00 95.94 118 TYR A O 1
ATOM 935 N N . PRO A 1 119 ? -1.277 16.391 -3.506 1.00 95.06 119 PRO A N 1
ATOM 936 C CA . PRO A 1 119 ? -2.021 17.086 -2.468 1.00 95.06 119 PRO A CA 1
ATOM 937 C C . PRO A 1 119 ? -1.374 18.439 -2.157 1.00 95.06 119 PRO A C 1
ATOM 939 O O . PRO A 1 119 ? -0.147 18.561 -2.149 1.00 95.06 119 PRO A O 1
ATOM 942 N N . LYS A 1 120 ? -2.196 19.447 -1.854 1.00 96.31 120 LYS A N 1
ATOM 943 C CA . LYS A 1 120 ? -1.726 20.811 -1.580 1.00 96.31 120 LYS A CA 1
ATOM 944 C C . LYS A 1 120 ? -0.635 20.820 -0.499 1.00 96.31 120 LYS A C 1
ATOM 946 O O . LYS A 1 120 ? -0.853 20.341 0.614 1.00 96.31 120 LYS A O 1
ATOM 951 N N . GLY A 1 121 ? 0.527 21.390 -0.813 1.00 95.81 121 GLY A N 1
ATOM 952 C CA . GLY A 1 121 ? 1.686 21.458 0.087 1.00 95.81 121 GLY A CA 1
ATOM 953 C C . GLY A 1 121 ? 2.572 20.203 0.089 1.00 95.81 121 GLY A C 1
ATOM 954 O O . GLY A 1 121 ? 3.561 20.144 0.828 1.00 95.81 121 GLY A O 1
ATOM 955 N N . LYS A 1 122 ? 2.246 19.186 -0.717 1.00 95.62 122 LYS A N 1
ATOM 956 C CA . LYS A 1 122 ? 3.020 17.943 -0.885 1.00 95.62 122 LYS A CA 1
ATOM 957 C C . LYS A 1 122 ? 3.766 17.882 -2.222 1.00 95.62 122 LYS A C 1
ATOM 959 O O . LYS A 1 122 ? 4.387 16.873 -2.532 1.00 95.62 122 LYS A O 1
ATOM 964 N N . GLU A 1 123 ? 3.799 18.971 -2.983 1.00 94.75 123 GLU A N 1
ATOM 965 C CA . GLU A 1 123 ? 4.442 19.056 -4.302 1.00 94.75 123 GLU A CA 1
ATOM 966 C C . GLU A 1 123 ? 5.961 18.822 -4.230 1.00 94.75 123 GLU A C 1
ATOM 968 O O . GLU A 1 123 ? 6.576 18.386 -5.200 1.00 94.75 123 GLU A O 1
ATOM 973 N N . HIS A 1 124 ? 6.574 19.052 -3.066 1.00 93.94 124 HIS A N 1
ATOM 974 C CA . HIS A 1 124 ? 7.999 18.812 -2.827 1.00 93.94 124 HIS A CA 1
ATOM 975 C C . HIS A 1 124 ? 8.408 17.330 -2.897 1.00 93.94 124 HIS A C 1
ATOM 977 O O . HIS A 1 124 ? 9.604 17.052 -3.016 1.00 93.94 124 HIS A O 1
ATOM 983 N N . PHE A 1 125 ? 7.455 16.391 -2.827 1.00 94.31 125 PHE A N 1
ATOM 984 C CA . PHE A 1 125 ? 7.711 14.962 -3.037 1.00 94.31 125 PHE A CA 1
ATOM 985 C C . PHE A 1 125 ? 7.873 14.588 -4.514 1.00 94.31 125 PHE A C 1
ATOM 987 O O . PHE A 1 125 ? 8.384 13.508 -4.812 1.00 94.31 125 PHE A O 1
ATOM 994 N N . ARG A 1 126 ? 7.501 15.475 -5.447 1.00 94.56 126 ARG A N 1
ATOM 995 C CA . ARG A 1 126 ? 7.649 15.222 -6.882 1.00 94.56 126 ARG A CA 1
ATOM 996 C C . ARG A 1 126 ? 9.088 14.860 -7.231 1.00 94.56 126 ARG A C 1
ATOM 998 O O . ARG A 1 126 ? 10.020 15.603 -6.918 1.00 94.56 126 ARG A O 1
ATOM 1005 N N . GLY A 1 127 ? 9.259 13.703 -7.870 1.00 90.38 127 GLY A N 1
ATOM 1006 C CA . GLY A 1 127 ? 10.574 13.189 -8.249 1.00 90.38 127 GLY A CA 1
ATOM 1007 C C . GLY A 1 127 ? 11.403 12.575 -7.118 1.00 90.38 127 GLY A C 1
ATOM 1008 O O . GLY A 1 127 ? 12.572 12.260 -7.337 1.00 90.38 127 GLY A O 1
ATOM 1009 N N . ARG A 1 128 ? 10.840 12.420 -5.910 1.00 93.06 128 ARG A N 1
AT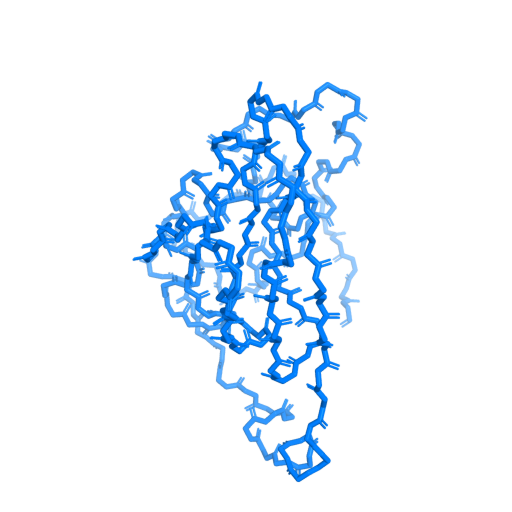OM 1010 C CA . ARG A 1 128 ? 11.499 11.777 -4.754 1.00 93.06 128 ARG A CA 1
ATOM 1011 C C . ARG A 1 128 ? 11.091 10.321 -4.539 1.00 93.06 128 ARG A C 1
ATOM 1013 O O . ARG A 1 128 ? 11.679 9.660 -3.691 1.00 93.06 128 ARG A O 1
ATOM 1020 N N . GLY A 1 129 ? 10.115 9.830 -5.301 1.00 93.75 129 GLY A N 1
ATOM 1021 C CA . GLY A 1 129 ? 9.721 8.427 -5.274 1.00 93.75 129 GLY A CA 1
ATOM 1022 C C . GLY A 1 129 ? 10.864 7.496 -5.684 1.00 93.75 129 GLY A C 1
ATOM 1023 O O . GLY A 1 129 ? 11.797 7.903 -6.378 1.00 93.75 129 GLY A O 1
ATOM 1024 N N . TRP A 1 130 ? 10.759 6.238 -5.273 1.00 93.88 130 TRP A N 1
ATOM 1025 C CA . TRP A 1 130 ? 11.703 5.155 -5.566 1.00 93.88 130 TRP A CA 1
ATOM 1026 C C . TRP A 1 130 ? 11.041 3.981 -6.308 1.00 93.88 130 TRP A C 1
ATOM 1028 O O . TRP A 1 130 ? 11.736 3.137 -6.869 1.00 93.88 130 TRP A O 1
ATOM 1038 N N . CYS A 1 131 ? 9.707 3.933 -6.329 1.00 95.06 131 CYS A N 1
ATOM 1039 C CA . CYS A 1 131 ? 8.894 2.892 -6.944 1.00 95.06 131 CYS A CA 1
ATOM 1040 C C . CYS A 1 131 ? 8.345 3.355 -8.309 1.00 95.06 131 CYS A C 1
ATOM 1042 O O . CYS A 1 131 ? 7.999 4.528 -8.451 1.00 95.06 131 CYS A O 1
ATOM 1044 N N . PRO A 1 132 ? 8.229 2.475 -9.314 1.00 94.38 132 PRO A N 1
ATOM 1045 C CA . PRO A 1 132 ? 8.825 1.142 -9.387 1.00 94.38 132 PRO A CA 1
ATOM 1046 C C . PRO A 1 132 ? 10.359 1.216 -9.473 1.00 94.38 132 PRO A C 1
ATOM 1048 O O . PRO A 1 132 ? 10.937 2.242 -9.865 1.00 94.38 132 PRO A O 1
ATOM 1051 N N . ARG A 1 133 ? 11.023 0.123 -9.067 1.00 93.75 133 ARG A N 1
ATOM 1052 C CA . ARG A 1 133 ? 12.488 0.003 -9.130 1.00 93.75 133 ARG A CA 1
ATOM 1053 C C . ARG A 1 133 ? 12.948 0.106 -10.587 1.00 93.75 133 ARG A C 1
ATOM 1055 O O . ARG A 1 133 ? 12.302 -0.429 -11.484 1.00 93.75 133 ARG A O 1
ATOM 1062 N N . ARG A 1 134 ? 14.089 0.762 -10.817 1.00 92.31 134 ARG A N 1
ATOM 1063 C CA . ARG A 1 134 ? 14.688 0.878 -12.157 1.00 92.31 134 ARG A CA 1
ATOM 1064 C C . ARG A 1 134 ? 14.929 -0.491 -12.790 1.00 92.31 134 ARG A C 1
ATOM 1066 O O . ARG A 1 134 ? 15.465 -1.377 -12.128 1.00 92.31 134 ARG A O 1
ATOM 1073 N N . SER A 1 135 ? 14.625 -0.612 -14.078 1.00 93.75 135 SER A N 1
ATOM 1074 C CA . SER A 1 135 ? 14.633 -1.843 -14.887 1.00 93.75 135 SER A CA 1
ATOM 1075 C C . SER A 1 135 ? 13.480 -2.815 -14.611 1.00 93.75 135 SER A C 1
ATOM 1077 O O . SER A 1 135 ? 13.408 -3.858 -15.254 1.00 93.75 135 SER A O 1
ATOM 1079 N N . PHE A 1 136 ? 12.578 -2.480 -13.687 1.00 95.94 136 PHE A N 1
ATOM 1080 C CA . PHE A 1 136 ? 11.381 -3.263 -13.361 1.00 95.94 136 PHE A CA 1
ATOM 1081 C C . PHE A 1 136 ? 10.102 -2.433 -13.525 1.00 95.94 136 PHE A C 1
ATOM 1083 O O . PHE A 1 136 ? 9.050 -2.744 -12.964 1.00 95.94 136 PHE A O 1
ATOM 1090 N N . GLU A 1 137 ? 10.193 -1.339 -14.270 1.00 96.62 137 GLU A N 1
ATOM 1091 C CA . GLU A 1 137 ? 9.037 -0.537 -14.623 1.00 96.62 137 GLU A CA 1
ATOM 1092 C C . GLU A 1 137 ? 8.193 -1.223 -15.712 1.00 96.62 137 GLU A C 1
ATOM 1094 O O . GLU A 1 137 ? 8.690 -2.060 -16.467 1.00 96.62 137 GLU A O 1
ATOM 1099 N N . TYR A 1 138 ? 6.913 -0.855 -15.817 1.00 97.12 138 TYR A N 1
ATOM 1100 C CA . TYR A 1 138 ? 6.079 -1.267 -16.949 1.00 97.12 138 TYR A CA 1
ATOM 1101 C C . TYR A 1 138 ? 6.555 -0.600 -18.252 1.00 97.12 138 TYR A C 1
ATOM 1103 O O . TYR A 1 138 ? 7.180 0.461 -18.230 1.00 97.12 138 TYR A O 1
ATOM 1111 N N . ALA A 1 139 ? 6.236 -1.202 -19.403 1.00 96.25 139 ALA A N 1
ATOM 1112 C CA . ALA A 1 139 ? 6.820 -0.853 -20.707 1.00 96.25 139 ALA A CA 1
ATOM 1113 C C . ALA A 1 139 ? 6.738 0.640 -21.098 1.00 96.25 139 ALA A C 1
ATOM 1115 O O . ALA A 1 139 ? 7.632 1.158 -21.763 1.00 96.25 139 ALA A O 1
ATOM 1116 N N . GLU A 1 140 ? 5.679 1.339 -20.689 1.00 95.38 140 GLU A N 1
ATOM 1117 C CA . GLU A 1 140 ? 5.409 2.743 -21.042 1.00 95.38 140 GLU A CA 1
ATOM 1118 C C . GLU A 1 140 ? 5.715 3.726 -19.904 1.00 95.38 140 GLU A C 1
ATOM 1120 O O . GLU A 1 140 ? 5.275 4.879 -19.937 1.00 95.38 140 GLU A O 1
ATOM 1125 N N . PHE A 1 141 ? 6.440 3.277 -18.879 1.00 96.94 141 PHE A N 1
ATOM 1126 C CA . PHE A 1 141 ? 6.711 4.068 -17.690 1.00 96.94 141 PHE A CA 1
ATOM 1127 C C . PHE A 1 141 ? 7.424 5.385 -18.010 1.00 96.94 141 PHE A C 1
ATOM 1129 O O . PHE A 1 141 ? 8.422 5.433 -18.733 1.00 96.94 141 PHE A O 1
ATOM 1136 N N . LYS A 1 142 ? 6.930 6.464 -17.398 1.00 95.56 142 LYS A N 1
ATOM 1137 C CA . LYS A 1 142 ? 7.540 7.793 -17.449 1.00 95.56 142 LYS A CA 1
ATOM 1138 C C . LYS A 1 142 ? 7.585 8.373 -16.041 1.00 95.56 142 LYS A C 1
ATOM 1140 O O . LYS A 1 142 ? 6.532 8.498 -15.422 1.00 95.56 142 LYS A O 1
ATOM 1145 N N . PRO A 1 143 ? 8.761 8.753 -15.520 1.00 95.62 143 PRO A N 1
ATOM 1146 C CA . PRO A 1 143 ? 8.821 9.411 -14.227 1.00 95.62 143 PRO A CA 1
ATOM 1147 C C . PRO A 1 143 ? 8.256 10.839 -14.320 1.00 95.62 143 PRO A C 1
ATOM 1149 O O . PRO A 1 143 ? 8.186 11.445 -15.387 1.00 95.62 143 PRO A O 1
ATOM 1152 N N . ASP A 1 144 ? 7.890 11.407 -13.179 1.00 93.38 144 ASP A N 1
ATOM 1153 C CA . ASP A 1 144 ? 7.455 12.796 -13.025 1.00 93.38 144 ASP A CA 1
ATOM 1154 C C . ASP A 1 144 ? 8.597 13.792 -13.262 1.00 93.38 144 ASP A C 1
ATOM 1156 O O . ASP A 1 144 ? 8.358 14.980 -13.488 1.00 93.38 144 ASP A O 1
ATOM 1160 N N . CYS A 1 145 ? 9.845 13.327 -13.161 1.00 87.25 145 CYS A N 1
ATOM 1161 C CA . CYS A 1 145 ? 11.034 14.085 -13.518 1.00 87.25 145 CYS A CA 1
ATOM 1162 C C . CYS A 1 145 ? 12.170 13.169 -13.986 1.00 87.25 145 CYS A C 1
ATOM 1164 O O . CYS A 1 145 ? 12.345 12.068 -13.465 1.00 87.25 145 CYS A O 1
ATOM 1166 N N . ASP A 1 146 ? 13.022 13.687 -14.866 1.00 73.94 146 ASP A N 1
ATOM 1167 C CA . ASP A 1 146 ? 14.170 12.953 -15.417 1.00 73.94 146 ASP A CA 1
ATOM 1168 C C . ASP A 1 146 ? 15.387 12.901 -14.480 1.00 73.94 146 ASP A C 1
ATOM 1170 O O . ASP A 1 146 ? 16.444 12.399 -14.856 1.00 73.94 146 ASP A O 1
ATOM 1174 N N . LYS A 1 147 ? 15.288 13.444 -13.257 1.00 62.91 147 LYS A N 1
ATOM 1175 C CA . LYS A 1 147 ? 16.442 13.535 -12.356 1.00 62.91 147 LYS A CA 1
ATOM 1176 C C . LYS A 1 147 ? 16.946 12.135 -11.993 1.00 62.91 147 LYS A C 1
ATOM 1178 O O . LYS A 1 147 ? 16.225 11.321 -11.413 1.00 62.91 147 LYS A O 1
ATOM 1183 N N . GLU A 1 148 ? 18.213 11.874 -12.301 1.00 54.72 148 GLU A N 1
ATOM 1184 C CA . GLU A 1 148 ? 18.949 10.723 -11.791 1.00 54.72 148 GLU A CA 1
ATOM 1185 C C . GLU A 1 148 ? 19.043 10.834 -10.264 1.00 54.72 148 GLU A C 1
ATOM 1187 O O . GLU A 1 148 ? 19.790 11.648 -9.725 1.00 54.72 148 GLU A O 1
ATOM 1192 N N . GLN A 1 149 ? 18.237 10.053 -9.543 1.00 54.34 149 GLN A N 1
ATOM 1193 C CA . GLN A 1 149 ? 18.512 9.795 -8.134 1.00 54.34 149 GLN A CA 1
ATOM 1194 C C . GLN A 1 149 ? 19.735 8.875 -8.033 1.00 54.34 149 GLN A C 1
ATOM 1196 O O . GLN A 1 149 ? 19.831 7.931 -8.827 1.00 54.34 149 GLN A O 1
ATOM 1201 N N . PRO A 1 150 ? 20.650 9.124 -7.079 1.00 46.09 150 PRO A N 1
ATOM 1202 C CA . PRO A 1 150 ? 21.767 8.225 -6.832 1.00 46.09 150 PRO A CA 1
ATOM 1203 C C . PRO A 1 150 ? 21.246 6.826 -6.454 1.00 46.09 150 PRO A C 1
ATOM 1205 O O . PRO A 1 150 ? 20.143 6.717 -5.911 1.00 46.09 150 PRO A O 1
ATOM 1208 N N . PRO A 1 151 ? 22.002 5.757 -6.758 1.00 46.00 151 PRO A N 1
ATOM 1209 C CA . PRO A 1 151 ? 21.622 4.404 -6.369 1.00 46.00 151 PRO A CA 1
ATOM 1210 C C . PRO A 1 151 ? 21.461 4.306 -4.842 1.00 46.00 151 PRO A C 1
ATOM 1212 O O . PRO A 1 151 ? 22.252 4.895 -4.102 1.00 46.00 151 PRO A O 1
ATOM 1215 N N . VAL A 1 152 ? 20.409 3.595 -4.416 1.00 45.94 152 VAL A N 1
ATOM 1216 C CA . VAL A 1 152 ? 20.146 3.192 -3.020 1.00 45.94 152 VAL A CA 1
ATOM 1217 C C . VAL A 1 152 ? 21.087 2.062 -2.634 1.00 45.94 152 VAL A C 1
ATOM 1219 O O . VAL A 1 152 ? 21.234 1.139 -3.469 1.00 45.94 152 VAL A O 1
#

Organism: NCBI:txid89044

Secondary structure (DSSP, 8-state):
--SB--SSSEEEEEEEE--EEE--EEEEEETTSTTTTSEEEEEPP-TT-EEEEETTEEEEEPPEEEE--EEEEEEE--HHHHTSHHHHS------SSPPPGGG--TTTBTTGGGTSPPPTT-GGGTT---BSPTT-S-TT---S----PPP-

pLDDT: mean 94.12, std 9.14, range [45.94, 98.62]

Radius of gyration: 16.49 Å; chains: 1; bounding box: 40×39×40 Å